Protein AF-A0A626VSZ5-F1 (afdb_monomer_lite)

Organism: Salmonella enterica I (NCBI:txid59201)

Sequence (48 aa):
MRRTNHRNLVNVGILSGRIPLISLVQFIAVAEHLNFRHAAKALGISQS

InterPro domains:
  IPR000847 LysR, HTH, N-terminal domain [PF00126] (24-48)
  IPR000847 LysR, HTH, N-terminal domain [PS50931] (19-48)
  IPR036388 Winged helix-like DNA-binding domain superfamily [G3DSA:1.10.10.10] (14-48)

pLDDT: mean 85.39, std 14.12, range [48.03, 98.0]

Secondary structure (DSSP, 8-state):
---SHHHHHHHHHHHTT---HHHHHHHHHHHHHSSHHHHHHHTT----

Radius of gyration: 13.15 Å; chains: 1; bounding box: 19×36×29 Å

Foldseek 3Di:
DPDPPPVVVQVVCVVVVHHDVVVVLLVVLCVVVVDLVRSCVVVVHDSD

Structure (mmCIF, N/CA/C/O backbone):
data_AF-A0A626VSZ5-F1
#
_entry.id   AF-A0A626VSZ5-F1
#
loop_
_atom_site.group_PDB
_atom_site.id
_atom_site.type_symbol
_atom_site.label_atom_id
_atom_site.label_alt_id
_atom_site.label_comp_id
_atom_site.label_asym_id
_atom_site.label_entity_id
_atom_site.label_seq_id
_atom_site.pdbx_PDB_ins_code
_atom_site.Cartn_x
_atom_site.Cartn_y
_atom_site.Cartn_z
_atom_site.occupancy
_atom_site.B_iso_or_equiv
_atom_site.auth_seq_id
_atom_site.auth_comp_id
_atom_site.auth_asym_id
_atom_site.auth_atom_id
_atom_site.pdbx_PDB_model_num
ATOM 1 N N . MET A 1 1 ? 4.834 -27.364 -1.279 1.00 48.03 1 MET A N 1
ATOM 2 C CA . MET A 1 1 ? 5.840 -26.278 -1.349 1.00 48.03 1 MET A CA 1
ATOM 3 C C . MET A 1 1 ? 5.783 -25.619 -2.737 1.00 48.03 1 MET A C 1
ATOM 5 O O . MET A 1 1 ? 6.383 -26.129 -3.668 1.00 48.03 1 MET A O 1
ATOM 9 N N . ARG A 1 2 ? 4.975 -24.557 -2.923 1.00 57.47 2 ARG A N 1
ATOM 10 C CA . ARG A 1 2 ? 4.771 -23.835 -4.209 1.00 57.47 2 ARG A CA 1
ATOM 11 C C . ARG A 1 2 ? 4.690 -22.312 -3.974 1.00 57.47 2 ARG A C 1
ATOM 13 O O . ARG A 1 2 ? 3.648 -21.701 -4.173 1.00 57.47 2 ARG A O 1
ATOM 20 N N . ARG A 1 3 ? 5.772 -21.697 -3.477 1.00 58.69 3 ARG A N 1
ATOM 21 C CA . ARG A 1 3 ? 5.822 -20.266 -3.082 1.00 58.69 3 ARG A CA 1
ATOM 22 C C . ARG A 1 3 ? 6.834 -19.446 -3.900 1.00 58.69 3 ARG A C 1
ATOM 24 O O . ARG A 1 3 ? 7.480 -18.557 -3.359 1.00 58.69 3 ARG A O 1
ATOM 31 N N . THR A 1 4 ? 7.014 -19.752 -5.184 1.00 59.72 4 THR A N 1
ATOM 32 C CA . THR A 1 4 ? 8.044 -19.106 -6.029 1.00 59.72 4 THR A CA 1
ATOM 33 C C . THR A 1 4 ? 7.482 -18.250 -7.167 1.00 59.72 4 THR A C 1
ATOM 35 O O . THR A 1 4 ? 8.132 -17.290 -7.564 1.00 59.72 4 THR A O 1
ATOM 38 N N . ASN A 1 5 ? 6.254 -18.496 -7.635 1.00 61.97 5 ASN A N 1
ATOM 39 C CA . ASN A 1 5 ? 5.734 -17.799 -8.821 1.00 61.97 5 ASN A CA 1
ATOM 40 C C . ASN A 1 5 ? 5.195 -16.388 -8.542 1.00 61.97 5 ASN A C 1
ATOM 42 O O . ASN A 1 5 ? 5.403 -15.488 -9.350 1.00 61.97 5 ASN A O 1
ATOM 46 N N . HIS A 1 6 ? 4.549 -16.153 -7.392 1.00 61.38 6 HIS A N 1
ATOM 47 C CA . HIS A 1 6 ? 3.924 -14.850 -7.141 1.00 61.38 6 HIS A CA 1
ATOM 48 C C . HIS A 1 6 ? 4.961 -13.727 -7.033 1.00 61.38 6 HIS A C 1
ATOM 50 O O . HIS A 1 6 ? 4.797 -12.706 -7.690 1.00 61.38 6 HIS A O 1
ATOM 56 N N . ARG A 1 7 ? 6.047 -13.943 -6.274 1.00 66.06 7 ARG A N 1
ATOM 57 C CA . ARG A 1 7 ? 7.144 -12.970 -6.105 1.00 66.06 7 ARG A CA 1
ATOM 58 C C . ARG A 1 7 ? 7.804 -12.612 -7.435 1.00 66.06 7 ARG A C 1
ATOM 60 O O . ARG A 1 7 ? 8.137 -11.455 -7.656 1.00 66.06 7 ARG A O 1
ATOM 67 N N . ASN A 1 8 ? 7.957 -13.599 -8.317 1.00 65.38 8 ASN A N 1
ATOM 68 C CA . ASN A 1 8 ? 8.546 -13.398 -9.634 1.00 65.38 8 ASN A CA 1
ATOM 69 C C . ASN A 1 8 ? 7.641 -12.527 -10.523 1.00 65.38 8 ASN A C 1
ATOM 71 O O . ASN A 1 8 ? 8.125 -11.573 -11.120 1.00 65.38 8 ASN A O 1
ATOM 75 N N . LEU A 1 9 ? 6.322 -12.763 -10.502 1.00 67.62 9 LEU A N 1
ATOM 76 C CA . LEU A 1 9 ? 5.354 -11.954 -11.249 1.00 67.62 9 LEU A CA 1
ATOM 77 C C . LEU A 1 9 ? 5.322 -10.489 -10.783 1.00 67.62 9 LEU A C 1
ATOM 79 O O . LEU A 1 9 ? 5.277 -9.589 -11.618 1.00 67.62 9 LEU A O 1
ATOM 83 N N . VAL A 1 10 ? 5.393 -10.235 -9.467 1.00 72.81 10 V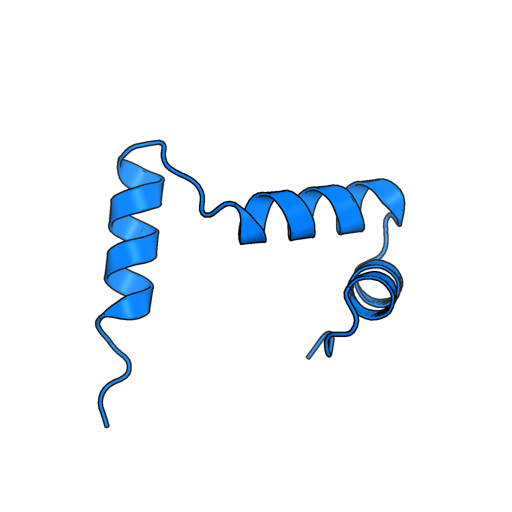AL A N 1
ATOM 84 C CA . VAL A 1 10 ? 5.462 -8.851 -8.955 1.00 72.81 10 VAL A CA 1
A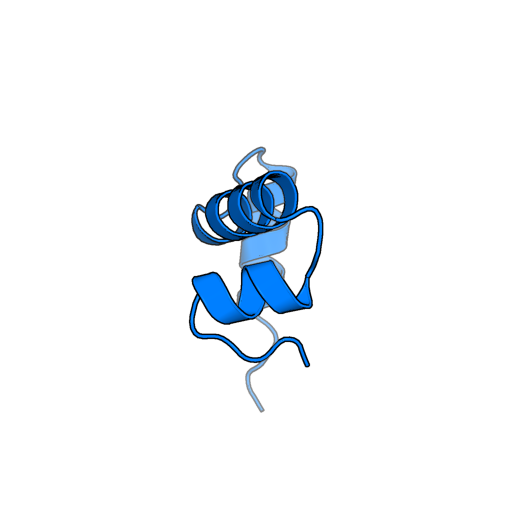TOM 85 C C . VAL A 1 10 ? 6.751 -8.171 -9.408 1.00 72.81 10 VAL A C 1
ATOM 87 O O . VAL A 1 10 ? 6.721 -7.016 -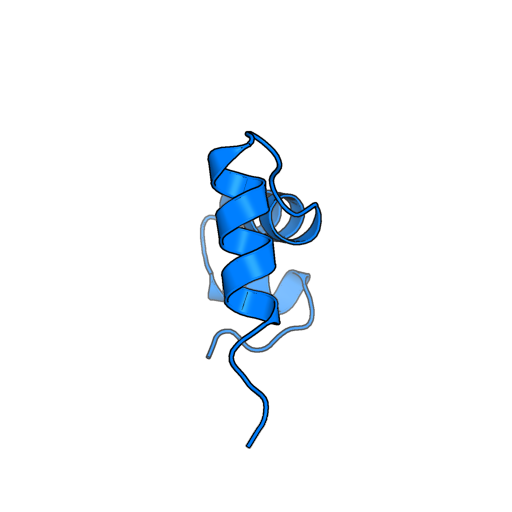9.818 1.00 72.81 10 VAL A O 1
ATOM 90 N N . ASN A 1 11 ? 7.872 -8.895 -9.380 1.00 75.06 11 ASN A N 1
ATOM 91 C CA . ASN A 1 11 ? 9.170 -8.360 -9.776 1.00 75.06 11 ASN A CA 1
ATOM 92 C C . ASN A 1 11 ? 9.221 -8.023 -11.275 1.00 75.06 11 ASN A C 1
ATOM 94 O O . ASN A 1 11 ? 9.669 -6.943 -11.646 1.00 75.06 11 ASN A O 1
ATOM 98 N N . VAL A 1 12 ? 8.695 -8.904 -12.134 1.00 75.00 12 VAL A N 1
ATOM 99 C CA . VAL A 1 12 ? 8.558 -8.644 -13.579 1.00 75.00 12 VAL A CA 1
ATOM 100 C C . VAL A 1 12 ? 7.652 -7.437 -13.836 1.00 75.00 12 VAL A C 1
ATOM 102 O O . VAL A 1 12 ? 7.975 -6.597 -14.677 1.00 75.00 12 VAL A O 1
ATOM 105 N N . GLY A 1 13 ? 6.552 -7.308 -13.086 1.00 77.81 13 GLY A N 1
ATOM 106 C CA . GLY A 1 13 ? 5.668 -6.145 -13.161 1.00 77.81 13 GLY A CA 1
ATOM 107 C C . GLY A 1 13 ? 6.394 -4.842 -12.825 1.00 77.81 13 GLY A C 1
ATOM 108 O O . GLY A 1 13 ? 6.363 -3.906 -13.623 1.00 77.81 13 GLY A O 1
ATOM 109 N N . ILE A 1 14 ? 7.114 -4.805 -11.700 1.00 77.88 14 ILE A N 1
ATOM 110 C CA . ILE A 1 14 ? 7.841 -3.614 -11.235 1.00 77.88 14 ILE A CA 1
ATOM 111 C C . ILE A 1 14 ? 8.925 -3.200 -12.238 1.00 77.88 14 ILE A C 1
ATOM 113 O O . ILE A 1 14 ? 8.996 -2.027 -12.597 1.00 77.88 14 ILE A O 1
ATOM 117 N N . LEU A 1 15 ? 9.714 -4.153 -12.751 1.00 81.44 15 LEU A N 1
ATOM 118 C CA . LEU A 1 15 ? 10.730 -3.892 -13.783 1.00 81.44 15 LEU A CA 1
ATOM 119 C C . LEU A 1 15 ? 10.124 -3.351 -15.090 1.00 81.44 15 LEU A C 1
ATOM 121 O O . LEU A 1 15 ? 10.796 -2.646 -15.836 1.00 81.44 15 LEU A O 1
ATOM 125 N N . SER A 1 16 ? 8.845 -3.638 -15.341 1.00 84.31 16 SER A N 1
ATOM 126 C CA . SER A 1 16 ? 8.082 -3.143 -16.493 1.00 84.31 16 SER A CA 1
ATOM 127 C C . SER A 1 16 ? 7.334 -1.828 -16.210 1.00 84.31 16 SER A C 1
ATOM 129 O O . SER A 1 16 ? 6.485 -1.421 -17.003 1.00 84.31 16 SER A O 1
ATOM 131 N N . GLY A 1 17 ? 7.575 -1.177 -15.063 1.00 84.94 17 GLY A N 1
ATOM 132 C CA . GLY A 1 17 ? 6.881 0.051 -14.650 1.00 84.94 17 GLY A CA 1
ATOM 133 C C . GLY A 1 17 ? 5.435 -0.164 -14.184 1.00 84.94 17 GLY A C 1
ATOM 134 O O . GLY A 1 17 ? 4.656 0.785 -14.098 1.00 84.94 17 GLY A O 1
ATOM 135 N N . ARG A 1 18 ? 5.041 -1.410 -13.897 1.00 85.12 18 ARG A N 1
ATOM 136 C CA . ARG A 1 18 ? 3.715 -1.766 -13.382 1.00 85.12 18 ARG A CA 1
ATOM 137 C C . ARG A 1 18 ? 3.804 -2.079 -11.898 1.00 85.12 18 ARG A C 1
ATOM 139 O O . ARG A 1 18 ? 4.363 -3.093 -11.489 1.00 85.12 18 ARG A O 1
ATOM 146 N N . ILE A 1 19 ? 3.197 -1.224 -11.088 1.00 84.56 19 ILE A N 1
ATOM 147 C CA . ILE A 1 19 ? 3.018 -1.486 -9.662 1.00 84.56 19 ILE A CA 1
ATOM 148 C C . ILE A 1 19 ? 1.671 -2.183 -9.425 1.00 84.56 19 ILE A C 1
ATOM 150 O O . ILE A 1 19 ? 0.674 -1.810 -10.052 1.00 84.56 19 ILE A O 1
ATOM 154 N N . PRO A 1 20 ? 1.591 -3.184 -8.532 1.00 87.12 20 PRO A N 1
ATOM 155 C CA . PRO A 1 20 ? 0.306 -3.690 -8.072 1.00 87.12 20 PRO A CA 1
ATOM 156 C C . PRO A 1 20 ? -0.503 -2.566 -7.420 1.00 87.12 20 PRO A C 1
ATOM 158 O O . PRO A 1 20 ? 0.016 -1.834 -6.578 1.00 87.12 20 PRO A O 1
ATOM 161 N N . LEU A 1 21 ? -1.792 -2.466 -7.749 1.00 91.75 21 LEU A N 1
ATOM 162 C CA . LEU A 1 21 ? -2.692 -1.452 -7.180 1.00 91.75 21 LEU A CA 1
ATOM 163 C C . LEU A 1 21 ? -2.719 -1.527 -5.641 1.00 91.75 21 LEU A C 1
ATOM 165 O O . LEU A 1 21 ? -2.709 -0.506 -4.962 1.00 91.75 21 LEU A O 1
ATOM 169 N N . ILE A 1 22 ? -2.629 -2.736 -5.079 1.00 92.06 22 ILE A N 1
ATOM 170 C CA . ILE A 1 22 ? -2.558 -2.935 -3.626 1.00 92.06 22 ILE A CA 1
ATOM 171 C C . ILE A 1 22 ? -1.345 -2.246 -2.982 1.00 92.06 22 ILE A C 1
ATOM 173 O O . ILE A 1 22 ? -1.462 -1.715 -1.882 1.00 92.06 22 ILE A O 1
ATOM 177 N N . SER A 1 23 ? -0.201 -2.189 -3.671 1.00 91.50 23 SER A N 1
ATOM 178 C CA . SER A 1 23 ? 0.987 -1.485 -3.178 1.00 91.50 23 SER A CA 1
ATOM 179 C C . SER A 1 23 ? 0.768 0.027 -3.146 1.00 91.50 23 SER A C 1
ATOM 181 O O . SER A 1 23 ? 1.242 0.691 -2.230 1.00 91.50 23 SER A O 1
ATOM 183 N N . LEU A 1 24 ? 0.004 0.568 -4.100 1.00 93.31 24 LEU A N 1
ATOM 184 C CA . LEU A 1 24 ? -0.369 1.981 -4.107 1.00 93.31 24 LEU A CA 1
ATOM 185 C C . LEU A 1 24 ? -1.316 2.321 -2.945 1.00 93.31 24 LEU A C 1
ATOM 187 O O . LEU A 1 24 ? -1.088 3.304 -2.249 1.00 93.31 24 LEU A O 1
ATOM 191 N N . VAL A 1 25 ? -2.326 1.485 -2.685 1.00 96.19 25 VAL A N 1
ATOM 192 C CA . VAL A 1 25 ? -3.247 1.660 -1.542 1.00 96.19 25 VAL A CA 1
ATOM 193 C C . VAL A 1 25 ? -2.486 1.639 -0.216 1.00 96.19 25 VAL A C 1
ATOM 195 O O . VAL A 1 25 ? -2.702 2.493 0.639 1.00 96.19 25 VAL A O 1
ATOM 198 N N . GLN A 1 26 ? -1.551 0.698 -0.059 1.00 94.94 26 GLN A N 1
ATOM 199 C CA . GLN A 1 26 ? -0.701 0.619 1.130 1.00 94.94 26 GLN A CA 1
ATOM 200 C C . GLN A 1 26 ? 0.174 1.864 1.297 1.00 94.94 26 GLN A C 1
ATOM 202 O O . GLN A 1 26 ? 0.294 2.380 2.405 1.00 94.94 26 GLN A O 1
ATOM 207 N N . PHE A 1 27 ? 0.760 2.362 0.206 1.00 95.69 27 PHE A N 1
ATOM 208 C CA . PHE A 1 27 ? 1.572 3.575 0.233 1.00 95.69 27 PHE A CA 1
ATOM 209 C C . PHE A 1 27 ? 0.757 4.801 0.661 1.00 95.69 27 PHE A C 1
ATOM 211 O O . PHE A 1 27 ? 1.189 5.532 1.550 1.00 95.69 27 PHE A O 1
ATOM 218 N N . ILE A 1 28 ? -0.434 4.990 0.085 1.00 97.44 28 ILE A N 1
ATOM 219 C CA . ILE A 1 28 ? -1.331 6.099 0.437 1.00 97.44 28 ILE A CA 1
ATOM 220 C C . ILE A 1 28 ? -1.717 6.022 1.917 1.00 97.44 28 ILE A C 1
ATOM 222 O O . ILE A 1 28 ? -1.545 7.003 2.630 1.00 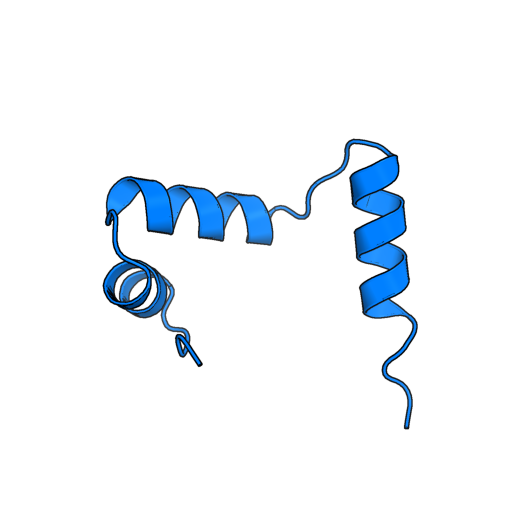97.44 28 ILE A O 1
ATOM 226 N N . ALA A 1 29 ? -2.119 4.849 2.415 1.00 97.62 29 ALA A N 1
ATOM 227 C CA . ALA A 1 29 ? -2.479 4.686 3.825 1.00 97.62 29 ALA A CA 1
ATOM 228 C C . ALA A 1 29 ? -1.316 5.039 4.775 1.00 97.62 29 ALA A C 1
ATOM 230 O O . ALA A 1 29 ? -1.515 5.648 5.825 1.00 97.62 29 ALA A O 1
ATOM 231 N N . VAL A 1 30 ? -0.076 4.687 4.421 1.00 97.88 30 VAL A N 1
ATOM 232 C CA . VAL A 1 30 ? 1.101 5.075 5.216 1.00 97.88 30 VAL A CA 1
ATOM 233 C C . VAL A 1 30 ? 1.364 6.577 5.129 1.00 97.88 30 VAL A C 1
ATOM 235 O O . VAL A 1 30 ? 1.708 7.175 6.145 1.00 97.88 30 VAL A O 1
ATOM 238 N N . ALA A 1 31 ? 1.185 7.194 3.961 1.00 97.94 31 ALA A N 1
ATOM 239 C CA . ALA A 1 31 ? 1.350 8.634 3.783 1.00 97.94 31 ALA A CA 1
ATOM 240 C C . ALA A 1 31 ? 0.301 9.445 4.565 1.00 97.94 31 ALA A C 1
ATOM 242 O O . ALA A 1 31 ? 0.640 10.463 5.162 1.00 97.94 31 ALA A O 1
ATOM 243 N N . GLU A 1 32 ? -0.944 8.972 4.622 1.00 98.00 32 GLU A N 1
ATOM 244 C CA . GLU A 1 32 ? -2.038 9.610 5.367 1.00 98.00 32 GLU A CA 1
ATOM 245 C C . GLU A 1 32 ? -1.855 9.500 6.881 1.00 98.00 32 GLU A C 1
ATOM 247 O O . GLU A 1 32 ? -2.128 10.442 7.624 1.00 98.00 32 GLU A O 1
ATOM 252 N N . HIS A 1 33 ? -1.388 8.345 7.356 1.00 97.31 33 HIS A N 1
ATOM 253 C CA . HIS A 1 33 ? -1.279 8.082 8.787 1.00 97.31 33 HIS A CA 1
ATOM 254 C C . HIS A 1 33 ? 0.109 8.356 9.371 1.00 97.31 33 HIS A C 1
ATOM 256 O O . HIS A 1 33 ? 0.257 8.345 10.595 1.00 97.31 33 HIS A O 1
ATOM 262 N N . LEU A 1 34 ? 1.127 8.539 8.523 1.00 97.12 34 LEU A N 1
ATOM 263 C CA . LEU A 1 34 ? 2.545 8.693 8.884 1.00 97.12 34 LEU A CA 1
ATOM 264 C C . LEU A 1 34 ? 3.041 7.609 9.862 1.00 97.12 34 LEU A C 1
ATOM 266 O O . LEU A 1 34 ? 3.987 7.802 10.625 1.00 97.12 34 LEU A O 1
ATOM 270 N N . ASN A 1 35 ? 2.357 6.459 9.884 1.00 96.31 35 ASN A N 1
ATOM 271 C CA . ASN A 1 35 ? 2.545 5.414 10.876 1.00 96.31 35 ASN A CA 1
ATOM 272 C C . ASN A 1 35 ? 1.982 4.073 10.380 1.00 96.31 35 ASN A C 1
ATOM 274 O O . ASN A 1 35 ? 0.782 3.934 10.139 1.00 96.31 35 ASN A O 1
ATOM 278 N N . PHE A 1 36 ? 2.842 3.055 10.307 1.00 96.50 36 PHE A N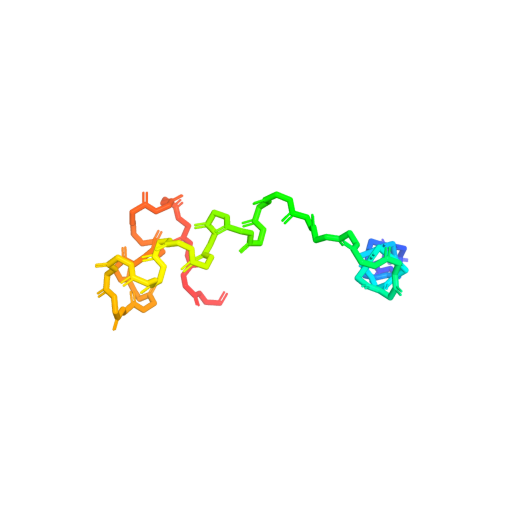 1
ATOM 279 C CA . PHE A 1 36 ? 2.487 1.726 9.799 1.00 96.50 36 PHE A CA 1
ATOM 280 C C . PHE A 1 36 ? 1.403 1.019 10.610 1.00 96.50 36 PHE A C 1
ATOM 282 O O . PHE A 1 36 ? 0.571 0.322 10.037 1.00 96.50 36 PHE A O 1
ATOM 289 N N . ARG A 1 37 ? 1.375 1.201 11.934 1.00 96.62 37 ARG A N 1
ATOM 290 C CA . ARG A 1 37 ? 0.357 0.579 12.790 1.00 96.62 37 ARG A CA 1
ATOM 291 C C . ARG A 1 37 ? -1.021 1.175 12.520 1.00 96.62 37 ARG A C 1
ATOM 293 O O . ARG A 1 37 ? -2.002 0.438 12.457 1.00 96.62 37 ARG A O 1
ATOM 300 N N . HIS A 1 38 ? -1.095 2.493 12.354 1.00 97.50 38 HIS A N 1
ATOM 301 C CA . HIS A 1 38 ? -2.345 3.178 12.027 1.00 97.50 38 HIS A CA 1
ATOM 302 C C . HIS A 1 38 ? -2.806 2.856 10.602 1.00 97.50 38 HIS A C 1
ATOM 304 O O . HIS A 1 38 ? -3.974 2.527 10.422 1.00 97.50 38 HIS A O 1
ATOM 310 N N . ALA A 1 39 ? -1.890 2.828 9.631 1.00 97.75 39 ALA A N 1
ATOM 311 C CA . ALA A 1 39 ? -2.187 2.403 8.265 1.00 97.75 39 ALA A CA 1
ATOM 312 C C . ALA A 1 39 ? -2.694 0.952 8.204 1.00 97.75 39 ALA A C 1
ATOM 314 O O . ALA A 1 39 ? -3.720 0.677 7.591 1.00 97.75 39 ALA A O 1
ATOM 315 N N . ALA A 1 40 ? -2.037 0.020 8.899 1.00 97.50 40 ALA A N 1
ATOM 316 C CA . ALA A 1 40 ? -2.473 -1.374 8.968 1.00 97.50 40 ALA A CA 1
ATOM 317 C C . ALA A 1 40 ? -3.862 -1.511 9.613 1.00 97.50 40 ALA A C 1
ATOM 319 O O . ALA A 1 40 ? -4.712 -2.240 9.103 1.00 97.50 40 ALA A O 1
ATOM 320 N N . LYS A 1 41 ? -4.124 -0.751 10.687 1.00 97.75 41 LYS A N 1
ATOM 321 C CA . LYS A 1 41 ? -5.445 -0.685 11.325 1.00 97.75 41 LYS A CA 1
ATOM 322 C C . LYS A 1 41 ? -6.515 -0.146 10.369 1.00 97.75 41 LYS A C 1
ATOM 324 O O . LYS A 1 41 ? -7.600 -0.715 10.324 1.00 97.75 41 LYS A O 1
ATOM 329 N N . ALA A 1 42 ? -6.217 0.909 9.610 1.00 97.12 42 ALA A N 1
ATOM 330 C CA . ALA A 1 42 ? -7.131 1.478 8.618 1.00 97.12 42 ALA A CA 1
ATOM 331 C C . ALA A 1 42 ? -7.428 0.501 7.466 1.00 97.12 42 ALA A C 1
ATOM 333 O O . ALA A 1 42 ? -8.553 0.440 6.981 1.00 97.12 42 ALA A O 1
ATOM 334 N N . LEU A 1 43 ? -6.442 -0.312 7.080 1.00 96.38 43 LEU A N 1
ATOM 335 C CA . LEU A 1 43 ? -6.573 -1.342 6.047 1.00 96.38 43 LEU A CA 1
ATOM 336 C C . LEU A 1 43 ? -7.153 -2.674 6.558 1.00 96.38 43 LEU A C 1
ATOM 338 O O . LEU A 1 43 ? -7.368 -3.582 5.758 1.00 96.38 43 LEU A O 1
ATOM 342 N N . GLY A 1 44 ? -7.392 -2.824 7.866 1.00 97.25 44 GLY A N 1
ATOM 343 C CA . GLY A 1 44 ? -7.915 -4.063 8.451 1.00 97.25 44 GLY A CA 1
ATOM 344 C C . GLY A 1 44 ? -6.951 -5.254 8.373 1.00 97.25 44 GLY A C 1
ATOM 345 O O . GLY A 1 44 ? -7.396 -6.399 8.319 1.00 97.25 44 GLY A O 1
ATOM 346 N N . ILE A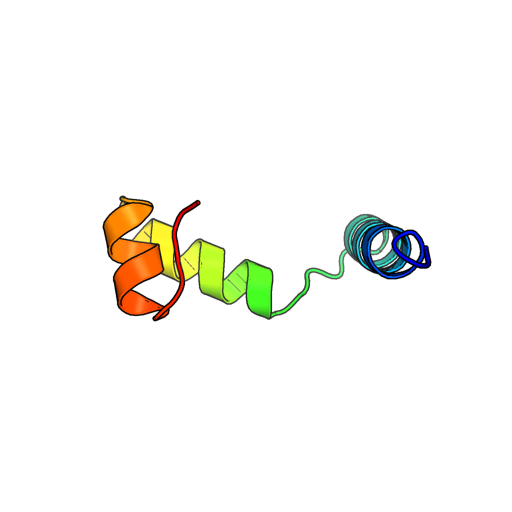 1 45 ? -5.639 -5.003 8.351 1.00 96.06 45 ILE A N 1
ATOM 347 C CA . ILE A 1 45 ? -4.597 -6.035 8.252 1.00 96.06 45 ILE A CA 1
ATOM 348 C C . ILE A 1 45 ? -3.665 -6.021 9.468 1.00 96.06 45 ILE A C 1
ATOM 350 O O . ILE A 1 45 ? -3.517 -5.008 10.155 1.00 96.06 45 ILE A O 1
ATOM 354 N N . SER A 1 46 ? -2.988 -7.143 9.718 1.00 95.38 46 SER A N 1
ATOM 355 C CA . SER A 1 46 ? -1.894 -7.194 10.693 1.00 95.38 46 SER A CA 1
ATOM 356 C C . SER A 1 46 ? -0.645 -6.495 10.150 1.00 95.38 46 SER A C 1
ATOM 358 O O . SER A 1 46 ? -0.309 -6.633 8.977 1.00 95.38 46 SER A O 1
ATOM 360 N N . GLN A 1 47 ? 0.068 -5.771 11.018 1.00 91.62 47 GLN A N 1
ATOM 361 C CA . GLN A 1 47 ? 1.319 -5.066 10.682 1.00 91.62 47 GLN A CA 1
ATOM 362 C C . GLN A 1 47 ? 2.560 -5.990 10.652 1.00 91.62 47 GLN A C 1
ATOM 364 O O . GLN A 1 47 ? 3.659 -5.537 10.352 1.00 91.62 47 GLN A O 1
ATOM 369 N N . SER A 1 48 ? 2.405 -7.265 10.995 1.00 73.94 48 SER A N 1
ATOM 370 C CA . SER A 1 48 ? 3.471 -8.222 11.330 1.00 73.94 48 SER A CA 1
ATOM 371 C C . SER A 1 48 ? 4.089 -8.949 10.142 1.00 73.94 48 SER A C 1
ATOM 373 O O . SER A 1 48 ? 3.291 -9.476 9.331 1.00 73.94 48 SER A O 1
#